Protein AF-A0A2E1LZ46-F1 (afdb_monomer_lite)

Structure (mmCIF, N/CA/C/O backbone):
data_AF-A0A2E1LZ46-F1
#
_entry.id   AF-A0A2E1LZ46-F1
#
loop_
_atom_site.group_PDB
_atom_site.id
_atom_site.type_symbol
_atom_site.label_atom_id
_atom_site.label_alt_id
_atom_site.label_comp_id
_atom_site.label_asym_id
_atom_site.label_entity_id
_atom_site.label_seq_id
_atom_site.pdbx_PDB_ins_code
_atom_site.Cartn_x
_atom_site.Cartn_y
_atom_site.Cartn_z
_atom_site.occupancy
_atom_site.B_iso_or_equiv
_atom_site.auth_seq_id
_atom_site.auth_comp_id
_atom_site.auth_asym_id
_atom_site.auth_atom_id
_atom_site.pdbx_PDB_model_num
ATOM 1 N N . MET A 1 1 ? -9.795 -14.889 -51.352 1.00 47.09 1 MET A N 1
ATOM 2 C CA . MET A 1 1 ? -9.271 -13.546 -51.034 1.00 47.09 1 MET A CA 1
ATOM 3 C C . MET A 1 1 ? -9.753 -13.232 -49.636 1.00 47.09 1 MET A C 1
ATOM 5 O O . MET A 1 1 ? -10.954 -13.244 -49.421 1.00 47.09 1 MET A O 1
ATOM 9 N N . SER A 1 2 ? -8.845 -13.132 -48.673 1.00 56.72 2 SER A N 1
ATOM 10 C CA . SER A 1 2 ? -9.177 -12.857 -47.274 1.00 56.72 2 SER A CA 1
ATOM 11 C C . SER A 1 2 ? -9.473 -11.367 -47.105 1.00 56.72 2 SER A C 1
ATOM 13 O O . SER A 1 2 ? -8.604 -10.543 -47.390 1.00 56.72 2 SER A O 1
ATOM 15 N N . GLU A 1 3 ? -10.694 -11.036 -46.686 1.00 70.62 3 GLU A N 1
ATOM 16 C CA . GLU A 1 3 ? -11.092 -9.681 -46.295 1.00 70.62 3 GLU A CA 1
ATOM 17 C C . GLU A 1 3 ? -10.258 -9.218 -45.095 1.00 70.62 3 GLU A C 1
ATOM 19 O O . GLU A 1 3 ? -10.187 -9.899 -44.072 1.00 70.62 3 GLU A O 1
ATOM 24 N N . ILE A 1 4 ? -9.606 -8.064 -45.233 1.00 77.38 4 ILE A N 1
ATOM 25 C CA . ILE A 1 4 ? -8.913 -7.397 -44.132 1.00 77.38 4 ILE A CA 1
ATOM 26 C C . ILE A 1 4 ? -9.920 -6.445 -43.494 1.00 77.38 4 ILE A C 1
ATOM 28 O O . ILE A 1 4 ? -10.173 -5.357 -44.010 1.00 77.38 4 ILE A O 1
ATOM 32 N N . THR A 1 5 ? -10.505 -6.862 -42.376 1.00 79.00 5 THR A N 1
ATOM 33 C CA . THR A 1 5 ? -11.350 -5.992 -41.555 1.00 79.00 5 THR A CA 1
ATOM 34 C C . THR A 1 5 ? -10.453 -5.075 -40.732 1.00 79.00 5 THR A C 1
ATOM 36 O O . THR A 1 5 ? -9.775 -5.521 -39.806 1.00 79.00 5 THR A O 1
ATOM 39 N N . MET A 1 6 ? -10.423 -3.791 -41.084 1.00 76.69 6 MET A N 1
ATOM 40 C CA . MET A 1 6 ? -9.710 -2.771 -40.322 1.00 76.69 6 MET A CA 1
ATOM 41 C C . MET A 1 6 ? -10.593 -2.321 -39.154 1.00 76.69 6 MET A C 1
ATOM 43 O O . MET A 1 6 ? -11.694 -1.817 -39.362 1.00 76.69 6 MET A O 1
ATOM 47 N N . LEU A 1 7 ? -10.125 -2.545 -37.92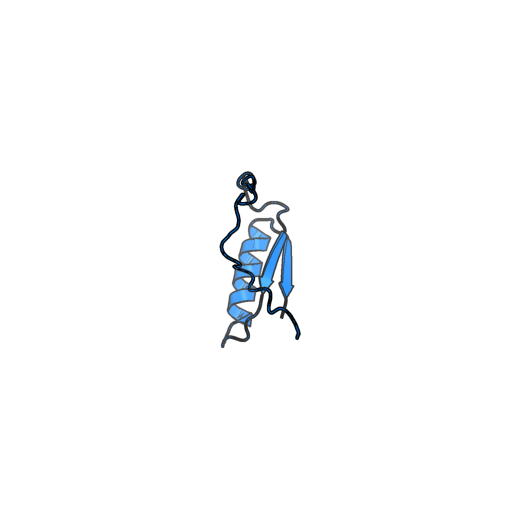8 1.00 77.75 7 LEU A N 1
ATOM 48 C CA . LEU A 1 7 ? -10.812 -2.139 -36.704 1.00 77.75 7 LEU A CA 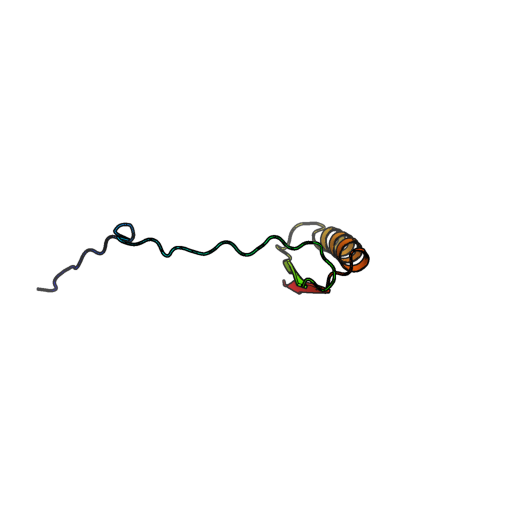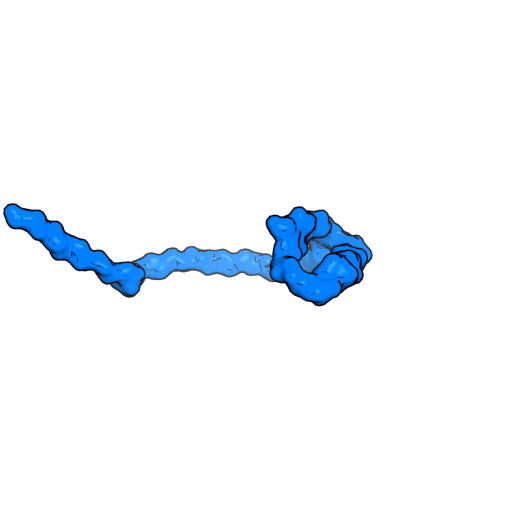1
ATOM 49 C C . LEU A 1 7 ? -10.177 -0.849 -36.183 1.00 77.75 7 LEU A C 1
ATOM 51 O O . LEU A 1 7 ? -8.960 -0.792 -36.012 1.00 77.75 7 LEU A O 1
ATOM 55 N N . ASP A 1 8 ? -11.000 0.170 -35.935 1.00 75.19 8 ASP A N 1
ATOM 56 C CA . ASP A 1 8 ? -10.577 1.418 -35.301 1.00 75.19 8 ASP A CA 1
ATOM 57 C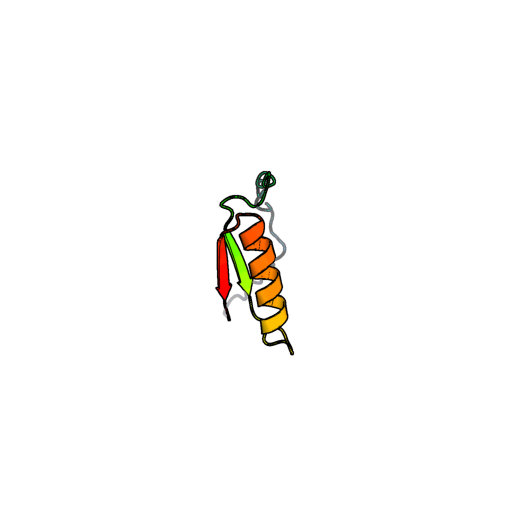 C . ASP A 1 8 ? -10.830 1.341 -33.781 1.00 75.19 8 ASP A C 1
ATOM 59 O O . ASP A 1 8 ? -11.985 1.393 -33.351 1.00 75.19 8 ASP A O 1
ATOM 63 N N . PRO A 1 9 ? -9.776 1.231 -32.950 1.00 68.81 9 PRO A N 1
ATOM 64 C CA . PRO A 1 9 ? -9.902 1.150 -31.496 1.00 68.81 9 PRO A CA 1
ATOM 65 C C . PRO A 1 9 ? -10.376 2.463 -30.851 1.00 68.81 9 PRO A C 1
ATOM 67 O O . PRO A 1 9 ? -10.629 2.484 -29.652 1.00 68.81 9 PRO A O 1
ATOM 70 N N . THR A 1 10 ? -10.477 3.556 -31.616 1.00 69.06 10 THR A N 1
ATOM 71 C CA . THR A 1 10 ? -10.924 4.872 -31.134 1.00 69.06 10 THR A CA 1
ATOM 72 C C . THR A 1 10 ? -12.378 5.190 -31.479 1.00 69.06 10 THR A C 1
ATOM 74 O O . THR A 1 10 ? -12.926 6.164 -30.967 1.00 69.06 10 THR A O 1
ATOM 77 N N . SER A 1 11 ? -13.046 4.334 -32.260 1.00 68.19 11 SER A N 1
ATOM 78 C CA . SER A 1 11 ? -14.472 4.443 -32.596 1.00 68.19 11 SER A CA 1
ATOM 79 C C . SER A 1 11 ? -15.402 3.977 -31.452 1.00 68.19 11 SER A C 1
ATOM 81 O O . SER A 1 11 ? -16.485 3.445 -31.700 1.00 68.19 11 SER A O 1
ATOM 83 N N . GLU A 1 12 ? -15.008 4.162 -30.184 1.00 75.31 12 GLU A N 1
ATOM 84 C CA . GLU A 1 12 ? -15.895 3.941 -29.033 1.00 75.31 12 GLU A CA 1
ATOM 85 C C . GLU A 1 12 ? -17.043 4.965 -29.063 1.00 75.31 12 GLU A C 1
ATOM 87 O O . GLU A 1 12 ? -16.903 6.115 -28.659 1.00 75.31 12 GLU A O 1
ATOM 92 N N . LEU A 1 13 ? -18.209 4.535 -29.555 1.00 66.75 13 LEU A N 1
ATOM 93 C CA . LEU A 1 13 ? -19.417 5.366 -29.665 1.00 66.75 13 LEU A CA 1
ATOM 94 C C . LEU A 1 13 ? -20.086 5.652 -28.309 1.00 66.75 13 LEU A C 1
ATOM 96 O O . LEU A 1 13 ? -20.926 6.544 -28.208 1.00 66.75 13 LEU A O 1
ATOM 100 N N . SER A 1 14 ? -19.726 4.900 -27.269 1.00 69.38 14 SER A N 1
ATOM 101 C CA . SER A 1 14 ? -20.254 5.050 -25.915 1.00 69.38 14 SER A CA 1
ATOM 102 C C . SER A 1 14 ? -19.143 4.773 -24.899 1.00 69.38 14 SER A C 1
ATOM 104 O O . SER A 1 14 ? -18.912 3.609 -24.553 1.00 69.38 14 SER A O 1
ATOM 106 N N . PRO A 1 15 ? -18.441 5.812 -24.419 1.00 69.06 15 PRO A N 1
ATOM 107 C CA . PRO A 1 15 ? -17.516 5.665 -23.309 1.00 69.06 15 PRO A CA 1
ATOM 108 C C . PRO A 1 15 ? -18.267 5.049 -22.131 1.00 69.06 15 PRO A C 1
ATOM 110 O O . PRO A 1 15 ? -19.367 5.489 -21.794 1.00 69.06 15 PRO A O 1
ATOM 113 N N . VAL A 1 16 ? -17.697 4.026 -21.500 1.00 75.50 16 VAL A N 1
ATOM 114 C CA . VAL A 1 16 ? -18.282 3.476 -20.274 1.00 75.50 16 VAL A CA 1
ATOM 115 C C . VAL A 1 16 ? -18.262 4.576 -19.213 1.00 75.50 16 VAL A C 1
ATOM 117 O O . VAL A 1 16 ? -17.191 4.959 -18.737 1.00 75.50 16 VAL A O 1
ATOM 120 N N . GLU A 1 17 ? -19.434 5.086 -18.834 1.00 74.56 17 GLU A N 1
ATOM 121 C CA . GLU A 1 17 ? -19.563 6.020 -17.717 1.00 74.56 17 GLU A CA 1
ATOM 122 C C . GLU A 1 17 ? -19.165 5.302 -16.422 1.00 74.56 17 GLU A C 1
ATOM 124 O O . GLU A 1 17 ? -19.901 4.485 -15.868 1.00 74.56 17 GLU A O 1
ATOM 129 N N . LYS A 1 18 ? -17.949 5.575 -15.944 1.00 82.12 18 LYS A N 1
ATOM 130 C CA . LYS A 1 18 ? -17.471 5.076 -14.654 1.00 82.12 18 LYS A CA 1
ATOM 131 C C . LYS A 1 18 ? -17.915 6.042 -13.570 1.00 82.12 18 LYS A C 1
ATOM 133 O O . LYS A 1 18 ? -17.406 7.158 -13.484 1.00 82.12 18 LYS A O 1
ATOM 138 N N . GLN A 1 19 ? -18.836 5.600 -12.720 1.00 83.25 19 GLN A N 1
ATOM 139 C CA . GLN A 1 19 ? -19.192 6.354 -11.526 1.00 83.25 19 GLN A CA 1
ATOM 140 C C . GLN A 1 19 ? -17.960 6.493 -10.622 1.00 83.25 19 GLN A C 1
ATOM 142 O O . GLN A 1 19 ? -17.322 5.501 -10.261 1.00 83.25 19 GLN A O 1
ATOM 147 N N . LEU A 1 20 ? -17.623 7.733 -10.260 1.00 84.88 20 LEU A N 1
ATOM 148 C CA . LEU A 1 20 ? -16.557 8.001 -9.303 1.00 84.88 20 LEU A CA 1
ATOM 149 C C . LEU A 1 20 ? -16.946 7.431 -7.939 1.00 84.88 20 LEU A C 1
ATOM 151 O O . LEU A 1 20 ? -18.034 7.696 -7.426 1.00 84.88 20 LEU A O 1
ATOM 155 N N . LEU A 1 21 ? -16.035 6.664 -7.348 1.00 86.50 21 LEU A N 1
ATOM 156 C CA . LEU A 1 21 ? -16.186 6.216 -5.972 1.00 86.50 21 LEU A CA 1
ATOM 157 C C . LEU A 1 21 ? -16.097 7.423 -5.026 1.00 86.50 21 LEU A C 1
ATOM 159 O O . LEU A 1 21 ? -15.335 8.360 -5.296 1.00 86.50 21 LEU A O 1
ATOM 163 N N . PRO A 1 22 ? -16.848 7.411 -3.912 1.00 87.50 22 PRO A N 1
ATOM 164 C CA . PRO A 1 22 ? -16.715 8.441 -2.897 1.00 87.50 22 PRO A CA 1
ATOM 165 C C . PRO A 1 22 ? -15.287 8.455 -2.347 1.00 87.50 22 PRO A C 1
ATOM 167 O O . PRO A 1 22 ? -14.620 7.422 -2.239 1.00 87.50 22 PRO A O 1
ATOM 170 N N . ARG A 1 23 ? -14.812 9.650 -1.994 1.00 89.19 23 ARG A N 1
ATOM 171 C CA . ARG A 1 23 ? -13.513 9.812 -1.344 1.00 89.19 23 ARG A CA 1
ATOM 172 C C . ARG A 1 23 ? -13.547 9.120 0.019 1.00 89.19 23 ARG A C 1
ATOM 174 O O . ARG A 1 23 ? -14.511 9.277 0.760 1.00 89.19 23 ARG A O 1
ATOM 181 N N . LEU A 1 24 ? -12.481 8.398 0.353 1.00 87.50 24 LEU A N 1
ATOM 182 C CA . LEU A 1 24 ? -12.308 7.857 1.698 1.00 87.50 24 LEU A CA 1
ATOM 183 C C . LEU A 1 24 ? -12.211 9.006 2.710 1.00 87.50 24 LEU A C 1
ATOM 185 O O . LEU A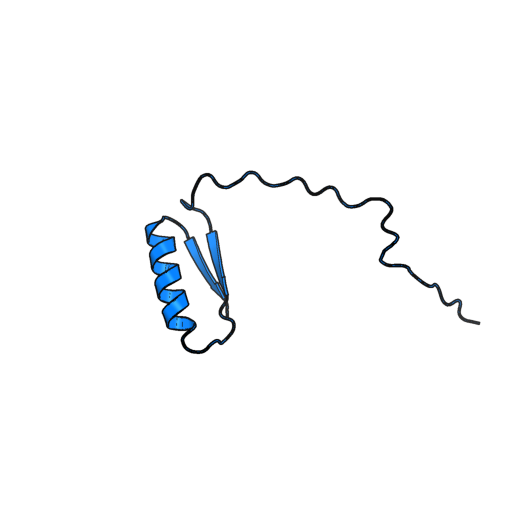 1 24 ? -11.453 9.955 2.498 1.00 87.50 24 LEU A O 1
ATOM 189 N N . GLU A 1 25 ? -12.954 8.904 3.810 1.00 87.94 25 GLU A N 1
ATOM 190 C CA . GLU A 1 25 ? -12.923 9.892 4.898 1.00 87.94 25 GLU A CA 1
ATOM 191 C C . GLU A 1 25 ? -11.604 9.853 5.688 1.00 87.94 25 GLU A C 1
ATOM 193 O O . GLU A 1 25 ? -11.212 10.836 6.311 1.00 87.94 25 GLU A O 1
ATOM 198 N N . GLY A 1 26 ? -10.882 8.735 5.611 1.00 87.88 26 GLY A N 1
ATOM 199 C CA . GLY A 1 26 ? -9.586 8.535 6.240 1.00 87.88 26 GLY A CA 1
ATOM 200 C C . GLY A 1 26 ? -8.958 7.207 5.825 1.00 87.88 26 GLY A C 1
ATOM 201 O O . GLY A 1 26 ? -9.439 6.530 4.917 1.00 87.88 26 GLY A O 1
ATOM 202 N N . LEU A 1 27 ? -7.866 6.842 6.494 1.00 88.19 27 LEU A N 1
ATOM 203 C CA . LEU A 1 27 ? -7.123 5.607 6.224 1.00 88.19 27 LEU A CA 1
ATOM 204 C C . LEU A 1 27 ? -7.458 4.457 7.185 1.00 88.19 27 LEU A C 1
ATOM 206 O O . LEU A 1 27 ? -7.001 3.339 6.957 1.00 88.19 27 LEU A O 1
ATOM 210 N N . GLY A 1 28 ? -8.267 4.708 8.220 1.00 88.06 28 GLY A N 1
ATOM 211 C CA . GLY A 1 28 ? -8.707 3.679 9.161 1.00 88.06 28 GLY A 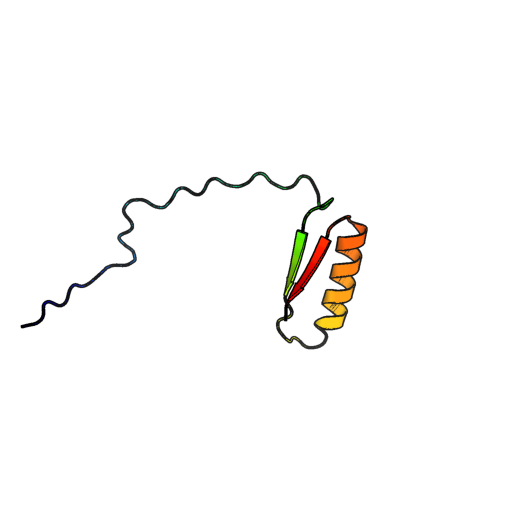CA 1
ATOM 212 C C . GLY A 1 28 ? -9.363 2.508 8.430 1.00 88.06 28 GLY A C 1
ATOM 213 O O . GLY A 1 28 ? -10.272 2.707 7.627 1.00 88.06 28 GLY A O 1
ATOM 214 N N . ASP A 1 29 ? -8.848 1.300 8.665 1.00 87.38 29 ASP A N 1
ATOM 215 C CA . ASP A 1 29 ? -9.253 0.042 8.019 1.00 87.38 29 ASP A CA 1
ATOM 216 C C . ASP A 1 29 ? -9.048 -0.052 6.496 1.00 87.38 29 ASP A C 1
ATOM 218 O O . ASP A 1 29 ? -9.237 -1.134 5.921 1.00 87.38 29 ASP A O 1
ATOM 222 N N . ALA A 1 30 ? -8.598 1.019 5.837 1.00 93.12 30 ALA A N 1
ATOM 223 C CA . ALA A 1 30 ? -8.294 1.013 4.415 1.00 93.12 30 ALA A CA 1
ATOM 224 C C . ALA A 1 30 ? -7.107 0.085 4.128 1.00 93.12 30 ALA A C 1
ATOM 226 O O . ALA A 1 30 ? -6.137 0.026 4.882 1.00 93.12 30 ALA A O 1
ATOM 227 N N . THR A 1 31 ? -7.165 -0.647 3.014 1.00 94.94 31 THR A N 1
ATOM 228 C CA . THR A 1 31 ? -6.046 -1.490 2.575 1.00 94.94 31 THR A CA 1
ATOM 229 C C . THR A 1 31 ? -5.208 -0.747 1.543 1.00 94.94 31 THR A C 1
ATOM 231 O O . THR A 1 31 ? -5.723 -0.370 0.493 1.00 94.94 31 THR A O 1
ATOM 234 N N . VAL A 1 32 ? -3.915 -0.577 1.816 1.00 95.44 32 VAL A N 1
ATOM 235 C CA . VAL A 1 32 ? -2.957 0.102 0.934 1.00 95.44 32 VAL A CA 1
ATOM 236 C C . VAL A 1 32 ? -1.930 -0.901 0.416 1.00 95.44 32 VAL A C 1
ATOM 238 O O . VAL A 1 32 ? -1.320 -1.639 1.187 1.00 95.44 32 VAL A O 1
ATOM 241 N N . GLY A 1 33 ? -1.741 -0.942 -0.903 1.00 95.56 33 GLY A N 1
ATOM 242 C CA . GLY A 1 33 ? -0.711 -1.753 -1.549 1.00 95.56 33 GLY A CA 1
ATOM 243 C C . GLY A 1 33 ? 0.555 -0.942 -1.810 1.00 95.56 33 GLY A C 1
ATOM 244 O O . GLY A 1 33 ? 0.493 0.093 -2.465 1.00 95.56 33 GLY A O 1
ATOM 245 N N . LEU A 1 34 ? 1.696 -1.427 -1.330 1.00 95.62 34 LEU A N 1
ATOM 246 C CA . LEU A 1 34 ? 3.020 -0.886 -1.615 1.00 95.62 34 LEU A CA 1
ATOM 247 C C . LEU A 1 34 ? 3.742 -1.818 -2.590 1.00 95.62 34 LEU A C 1
ATOM 249 O O . LEU A 1 34 ? 3.972 -2.986 -2.273 1.00 95.62 34 LEU A O 1
ATOM 253 N N . LEU A 1 35 ? 4.079 -1.294 -3.768 1.00 95.00 35 LEU A N 1
ATOM 254 C CA . LEU A 1 35 ? 4.799 -2.008 -4.821 1.00 95.00 35 LEU A CA 1
ATOM 255 C C . LEU A 1 35 ? 6.263 -1.563 -4.845 1.00 95.00 35 LEU A C 1
ATOM 257 O O . LEU A 1 35 ? 6.548 -0.377 -5.031 1.00 95.00 35 LEU A O 1
ATOM 261 N N . ASP A 1 36 ? 7.176 -2.515 -4.683 1.00 91.75 36 ASP A N 1
ATOM 262 C CA . ASP A 1 36 ? 8.596 -2.290 -4.920 1.00 91.75 36 ASP A CA 1
ATOM 263 C C . ASP A 1 36 ? 8.890 -2.336 -6.425 1.00 91.75 36 ASP A C 1
ATOM 265 O O . ASP A 1 36 ? 8.543 -3.284 -7.118 1.00 91.75 36 ASP A O 1
ATOM 269 N N . ILE A 1 37 ? 9.531 -1.288 -6.939 1.00 91.62 37 ILE A N 1
ATOM 270 C CA . ILE A 1 37 ? 9.956 -1.182 -8.343 1.00 91.62 37 ILE A CA 1
ATOM 271 C C . ILE A 1 37 ? 11.484 -1.280 -8.481 1.00 91.62 37 ILE A C 1
ATOM 273 O O . ILE A 1 37 ? 12.062 -0.744 -9.426 1.00 91.62 37 ILE A O 1
ATOM 277 N N . SER A 1 38 ? 12.146 -1.935 -7.518 1.00 89.06 38 SER A N 1
ATOM 278 C CA . SER A 1 38 ? 13.587 -2.230 -7.496 1.00 89.06 38 SER A CA 1
ATOM 279 C C . SER A 1 38 ? 14.493 -0.993 -7.547 1.00 89.06 38 SER A C 1
ATOM 281 O O . SER A 1 38 ? 15.581 -1.012 -8.126 1.00 89.06 38 SER A O 1
ATOM 283 N N . LYS A 1 39 ? 14.058 0.117 -6.939 1.00 87.38 39 LYS A N 1
ATOM 284 C CA . LYS A 1 39 ? 14.877 1.335 -6.860 1.00 87.38 39 LYS A CA 1
ATOM 285 C C . LYS A 1 39 ? 15.937 1.229 -5.756 1.00 87.38 39 LYS A C 1
ATOM 287 O O . LYS A 1 39 ? 15.675 0.620 -4.717 1.00 87.38 39 LYS A O 1
ATOM 292 N N . PRO A 1 40 ? 17.111 1.875 -5.920 1.00 88.75 40 PRO A N 1
ATOM 293 C CA . PRO A 1 40 ? 18.088 1.985 -4.843 1.00 88.75 40 PRO A CA 1
ATOM 294 C C . PRO A 1 40 ? 17.433 2.580 -3.597 1.00 88.75 40 PRO A C 1
ATOM 296 O O . PRO A 1 40 ? 16.760 3.608 -3.686 1.00 88.75 40 PRO A O 1
ATOM 299 N N . ARG A 1 41 ? 17.637 1.934 -2.447 1.00 89.25 41 ARG A N 1
ATOM 300 C CA . ARG A 1 41 ? 17.036 2.305 -1.155 1.00 89.25 41 ARG A CA 1
ATOM 301 C C . ARG A 1 41 ? 15.496 2.277 -1.118 1.00 89.25 41 ARG A C 1
ATOM 303 O O . ARG A 1 41 ? 14.874 2.922 -0.273 1.00 89.25 41 ARG A O 1
ATOM 310 N N . GLY A 1 42 ? 14.869 1.562 -2.058 1.00 91.00 42 GLY A N 1
ATOM 311 C CA . GLY A 1 42 ? 13.414 1.425 -2.132 1.00 91.00 42 GLY A CA 1
ATOM 312 C C . GLY A 1 42 ? 12.839 0.750 -0.891 1.00 91.00 42 GLY A C 1
ATOM 313 O O . GLY A 1 42 ? 11.813 1.185 -0.381 1.00 91.00 42 GLY A O 1
ATOM 314 N N . LYS A 1 43 ? 13.550 -0.238 -0.343 1.00 91.50 43 LYS A N 1
ATOM 315 C CA . LYS A 1 43 ? 13.146 -0.942 0.873 1.00 91.50 43 LYS A CA 1
ATOM 316 C C . LYS A 1 43 ? 13.008 0.004 2.067 1.00 91.50 43 LYS A C 1
ATOM 318 O O . LYS A 1 43 ? 11.942 0.052 2.665 1.00 91.50 43 LYS A O 1
ATOM 323 N N . GLU A 1 44 ? 14.040 0.789 2.371 1.00 94.44 44 GLU A N 1
ATOM 324 C CA . GLU A 1 44 ? 14.050 1.710 3.514 1.00 94.44 44 GLU A CA 1
ATOM 325 C C . GLU A 1 44 ? 12.950 2.766 3.392 1.00 94.44 44 GLU A C 1
ATOM 327 O O . GLU A 1 44 ? 12.277 3.091 4.368 1.00 94.44 44 GLU A O 1
ATOM 332 N N . PHE A 1 45 ? 12.733 3.276 2.178 1.00 94.12 45 PHE A N 1
ATOM 333 C CA . PHE A 1 45 ? 11.637 4.198 1.911 1.00 94.12 45 PHE A CA 1
ATOM 334 C C . PHE A 1 45 ? 10.274 3.547 2.161 1.00 94.12 45 PHE A C 1
ATOM 336 O O . PHE A 1 45 ? 9.433 4.115 2.854 1.00 94.12 45 PHE A O 1
ATOM 343 N N . LEU A 1 46 ? 10.051 2.354 1.607 1.00 95.44 46 LEU A N 1
ATOM 344 C CA . LEU A 1 46 ? 8.779 1.661 1.755 1.00 95.44 46 LEU A CA 1
ATOM 345 C C . LEU A 1 46 ? 8.522 1.244 3.211 1.00 95.44 46 LEU A C 1
ATOM 347 O O . LEU A 1 46 ? 7.367 1.234 3.626 1.00 95.44 46 LEU A O 1
ATOM 351 N N . ASP A 1 47 ? 9.567 0.950 3.988 1.00 95.94 47 ASP A N 1
ATOM 352 C CA . ASP A 1 47 ? 9.477 0.641 5.420 1.00 95.94 47 ASP A CA 1
ATOM 353 C C . ASP A 1 47 ? 8.990 1.849 6.231 1.00 95.94 47 ASP A C 1
ATOM 355 O O . ASP A 1 47 ? 8.050 1.717 7.018 1.00 95.94 47 ASP A O 1
ATOM 359 N N . GLU A 1 48 ? 9.526 3.044 5.972 1.00 96.81 48 GLU A N 1
ATOM 360 C CA . GLU A 1 48 ? 9.034 4.270 6.615 1.00 96.81 48 GLU A CA 1
ATOM 361 C C . GLU A 1 48 ? 7.613 4.640 6.182 1.00 96.81 48 GLU A C 1
ATOM 363 O O . GLU A 1 48 ? 6.805 5.083 7.002 1.00 96.81 48 GLU A O 1
ATOM 368 N N . VAL A 1 49 ? 7.277 4.437 4.906 1.00 95.81 49 VAL A N 1
ATOM 369 C CA . VAL A 1 49 ? 5.915 4.669 4.405 1.00 95.81 49 VAL A CA 1
ATOM 370 C C . VAL A 1 49 ? 4.929 3.702 5.053 1.00 95.81 49 VAL A C 1
ATOM 372 O O . VAL A 1 49 ? 3.864 4.126 5.497 1.00 95.81 49 VAL A O 1
ATOM 375 N N . GLN A 1 50 ? 5.276 2.417 5.148 1.00 96.50 50 GLN A N 1
ATOM 376 C CA . GLN A 1 50 ? 4.441 1.429 5.823 1.00 96.50 50 GLN A CA 1
ATOM 377 C C . GLN A 1 50 ? 4.191 1.824 7.278 1.00 96.50 50 GLN A C 1
ATOM 379 O O . GLN A 1 50 ? 3.036 1.834 7.695 1.00 96.50 50 GLN A O 1
ATOM 384 N N . ARG A 1 51 ? 5.239 2.211 8.016 1.00 97.25 51 ARG A N 1
ATOM 385 C CA . ARG A 1 51 ? 5.116 2.633 9.416 1.00 97.25 51 ARG A CA 1
ATOM 386 C C . ARG A 1 51 ? 4.098 3.764 9.584 1.00 97.25 51 ARG A C 1
ATOM 388 O O . ARG A 1 51 ? 3.195 3.655 10.403 1.00 97.25 51 ARG A O 1
ATOM 395 N N . GLN A 1 52 ? 4.192 4.815 8.770 1.00 96.38 52 GLN A N 1
ATOM 396 C CA . GLN A 1 52 ? 3.273 5.959 8.850 1.00 96.38 52 GLN A CA 1
ATOM 397 C C . GLN A 1 52 ? 1.828 5.596 8.471 1.00 96.38 52 GLN A C 1
ATOM 399 O O . GLN A 1 52 ? 0.874 6.128 9.044 1.00 96.38 52 GLN A O 1
ATOM 404 N N . LEU A 1 53 ? 1.646 4.691 7.505 1.00 95.06 53 LEU A N 1
ATOM 405 C CA . LEU A 1 53 ? 0.323 4.217 7.092 1.00 95.06 53 LEU A CA 1
ATOM 406 C C . LEU A 1 53 ? -0.338 3.360 8.177 1.00 95.06 53 LEU A C 1
ATOM 408 O O . LEU A 1 53 ? -1.528 3.523 8.439 1.00 95.06 53 LEU A O 1
ATOM 412 N N . GLU A 1 54 ? 0.429 2.486 8.827 1.00 95.12 54 GLU A N 1
ATOM 413 C CA . GLU A 1 54 ? -0.040 1.663 9.945 1.00 95.12 54 GLU A CA 1
ATOM 414 C C . GLU A 1 54 ? -0.349 2.515 11.185 1.00 95.12 54 GLU A C 1
ATOM 416 O O . GLU A 1 54 ? -1.396 2.328 11.802 1.00 95.12 54 GLU A O 1
ATOM 421 N N . GLU A 1 55 ? 0.486 3.515 11.499 1.00 95.69 55 GLU A N 1
ATOM 422 C CA . GLU A 1 55 ? 0.205 4.524 12.538 1.00 95.69 55 GLU A CA 1
ATOM 423 C C . GLU A 1 55 ? -1.095 5.300 12.248 1.00 95.69 55 GLU A C 1
ATOM 425 O O . GLU A 1 55 ? -1.817 5.679 13.169 1.00 95.69 55 GLU A O 1
ATOM 430 N N . SER A 1 56 ? -1.437 5.477 10.968 1.00 93.06 56 SER A N 1
ATOM 431 C CA . SER A 1 56 ? -2.696 6.090 10.518 1.00 93.06 56 SER A CA 1
ATOM 432 C C . SER A 1 56 ? -3.888 5.113 10.480 1.00 93.06 56 SER A C 1
ATOM 434 O O . SER A 1 56 ? -4.977 5.495 10.045 1.00 93.06 56 SER A O 1
ATOM 436 N N . GLY A 1 57 ? -3.705 3.860 10.916 1.00 93.44 57 GLY A N 1
ATOM 437 C CA . GLY A 1 57 ? -4.751 2.834 11.005 1.00 93.44 57 GLY A CA 1
ATOM 438 C C . GLY A 1 57 ? -5.019 2.047 9.716 1.00 93.44 57 GLY A C 1
ATOM 439 O O . GLY A 1 57 ? -6.024 1.333 9.641 1.00 93.44 57 GLY A O 1
ATOM 440 N N . ALA A 1 58 ? -4.153 2.164 8.706 1.00 95.81 58 ALA A N 1
ATOM 441 C CA . ALA A 1 58 ? -4.284 1.440 7.444 1.00 95.81 58 ALA A CA 1
ATOM 442 C C . ALA A 1 58 ? -3.684 0.026 7.518 1.00 95.81 58 ALA A C 1
ATOM 444 O O . ALA A 1 58 ? -2.741 -0.242 8.259 1.00 95.81 58 ALA A O 1
ATOM 445 N N . LYS A 1 59 ? -4.181 -0.881 6.673 1.00 96.25 59 LYS A N 1
ATOM 446 C CA . LYS A 1 59 ? -3.631 -2.230 6.471 1.00 96.25 59 LYS A CA 1
ATOM 447 C C . LYS A 1 59 ? -2.715 -2.223 5.255 1.00 96.25 59 LYS A C 1
ATOM 449 O O . LYS A 1 59 ? -3.184 -2.024 4.134 1.00 96.25 59 LYS A O 1
ATOM 454 N N . VAL A 1 60 ? -1.424 -2.469 5.448 1.00 96.31 60 VAL A N 1
ATOM 455 C CA . VAL A 1 60 ? -0.441 -2.426 4.357 1.00 96.31 60 VAL A CA 1
ATOM 456 C C . VAL A 1 60 ? -0.198 -3.820 3.772 1.00 96.31 60 VAL A C 1
ATOM 458 O O . VAL A 1 60 ? -0.013 -4.795 4.497 1.00 96.31 60 VAL A O 1
ATOM 461 N N . LYS A 1 61 ? -0.182 -3.924 2.438 1.00 96.88 61 LYS A N 1
ATOM 462 C CA . LYS A 1 61 ? 0.227 -5.123 1.689 1.00 96.88 61 LYS A CA 1
ATOM 463 C C . LYS A 1 61 ? 1.441 -4.809 0.823 1.00 96.88 61 LYS A C 1
ATOM 465 O O . LYS A 1 61 ? 1.437 -3.806 0.115 1.00 96.88 61 LYS A O 1
ATOM 470 N N . ARG A 1 62 ? 2.456 -5.673 0.856 1.00 94.44 62 ARG A N 1
ATOM 471 C CA . ARG A 1 62 ? 3.692 -5.533 0.073 1.00 94.44 62 ARG A CA 1
ATOM 472 C C . ARG A 1 62 ? 3.654 -6.409 -1.173 1.00 94.44 62 ARG A C 1
ATOM 474 O O . ARG A 1 62 ? 3.247 -7.566 -1.095 1.00 94.44 62 ARG A O 1
ATOM 481 N N . TYR A 1 63 ? 4.125 -5.855 -2.281 1.00 92.94 63 TYR A N 1
ATOM 482 C CA . TYR A 1 63 ? 4.295 -6.536 -3.560 1.00 92.94 63 TYR A CA 1
ATOM 483 C C . TYR A 1 63 ? 5.687 -6.220 -4.116 1.00 92.94 63 TYR A C 1
ATOM 485 O O . TYR A 1 63 ? 6.202 -5.124 -3.879 1.00 92.94 63 TYR A O 1
ATOM 493 N N . ALA A 1 64 ? 6.281 -7.182 -4.819 1.00 83.44 64 ALA A N 1
ATOM 494 C CA . ALA A 1 64 ? 7.611 -7.109 -5.422 1.00 83.44 64 ALA A CA 1
ATOM 495 C C . ALA A 1 64 ? 7.538 -7.462 -6.910 1.00 83.44 64 ALA A C 1
ATOM 497 O O . ALA A 1 64 ? 6.619 -8.238 -7.268 1.00 83.44 64 ALA A O 1
#

pLDDT: mean 86.23, std 10.95, range [47.09, 97.25]

Sequence (64 aa):
MSEITMLDPTSELSPVEKQLLPRLEGLGDATVGLLDISKPRGKEFLDEVQRQLEESGAKVKRYA

Foldseek 3Di:
DDDDDDDDPPPPPDDPPDDDDDDDPFQAAAEEEDEDPPDVCSVVVVVVVVVVSVVRNHHYDYHD

Radius of gyration: 21.08 Å; chains: 1; bounding box: 38×23×64 Å

Secondary structure (DSSP, 8-state):
--------TT--SS----PPPPPPS-STT-EEEEE----TTHHHHHHHHHHHHHHTT-EEEEE-